Protein AF-A0A0A3XE74-F1 (afdb_monomer)

Secondary structure (DSSP, 8-state):
---------PPPTT--HHHHHHHHHHHHHHHPPP-GGGT---HHHHHHHHHHHTSS-HHHHHHHHHHHHHH--S--

Radius of gyration: 18.44 Å; Cα contacts (8 Å, |Δi|>4): 22; chains: 1; bounding box: 40×37×37 Å

Structure (mmCIF, N/CA/C/O backbone):
data_AF-A0A0A3XE74-F1
#
_entry.id   AF-A0A0A3XE74-F1
#
loop_
_atom_site.group_PDB
_atom_site.id
_atom_site.type_symbol
_atom_site.label_atom_id
_atom_site.label_alt_id
_atom_site.label_comp_id
_atom_site.label_asym_id
_atom_site.label_entity_id
_atom_site.label_seq_id
_atom_site.pdbx_PDB_ins_code
_atom_site.Cartn_x
_atom_site.Cartn_y
_atom_site.Cartn_z
_atom_site.occupancy
_atom_site.B_iso_or_equiv
_atom_site.auth_seq_id
_atom_site.auth_comp_id
_atom_site.auth_asym_id
_atom_site.auth_atom_id
_atom_site.pdbx_PDB_model_num
ATOM 1 N N . MET A 1 1 ? 25.737 26.438 8.030 1.00 40.50 1 MET A N 1
ATOM 2 C CA . MET A 1 1 ? 24.981 26.358 6.760 1.00 40.50 1 MET A CA 1
ATOM 3 C C . MET A 1 1 ? 25.456 25.121 6.009 1.00 40.50 1 MET A C 1
ATOM 5 O O . MET A 1 1 ? 26.591 25.117 5.561 1.00 40.50 1 MET A O 1
ATOM 9 N N . ALA A 1 2 ? 24.662 24.046 5.964 1.00 43.50 2 ALA A N 1
ATOM 10 C CA . ALA A 1 2 ? 25.022 22.815 5.254 1.00 43.50 2 ALA A CA 1
ATOM 11 C C . ALA A 1 2 ? 24.411 22.829 3.847 1.00 43.50 2 ALA A C 1
ATOM 13 O O . ALA A 1 2 ? 23.193 22.904 3.685 1.00 43.50 2 ALA A O 1
ATOM 14 N N . THR A 1 3 ? 25.271 22.790 2.835 1.00 45.06 3 THR A N 1
ATOM 15 C CA . THR A 1 3 ? 24.913 22.796 1.417 1.00 45.06 3 THR A CA 1
ATOM 16 C C . THR A 1 3 ? 24.239 21.472 1.051 1.00 45.06 3 THR A C 1
ATOM 18 O O . THR A 1 3 ? 24.878 20.420 1.073 1.00 45.06 3 THR A O 1
ATOM 21 N N . LYS A 1 4 ? 22.940 21.502 0.720 1.00 53.50 4 LYS A N 1
ATOM 22 C CA . LYS A 1 4 ? 22.226 20.345 0.159 1.00 53.50 4 LYS A CA 1
ATOM 23 C C . LYS A 1 4 ? 22.873 19.976 -1.178 1.00 53.50 4 LYS A C 1
ATOM 25 O O . LYS A 1 4 ? 22.737 20.700 -2.160 1.00 53.50 4 LYS A O 1
ATOM 30 N N . LYS A 1 5 ? 23.591 18.855 -1.216 1.00 56.53 5 LYS A N 1
ATOM 31 C CA . LYS A 1 5 ? 24.112 18.271 -2.454 1.00 56.53 5 LYS A CA 1
ATOM 32 C C . LYS A 1 5 ? 22.924 17.635 -3.181 1.00 56.53 5 LYS A C 1
ATOM 34 O O . LYS A 1 5 ? 22.449 16.578 -2.776 1.00 56.53 5 LYS A O 1
ATOM 39 N N . GLN A 1 6 ? 22.395 18.314 -4.195 1.00 57.16 6 GLN A N 1
ATOM 40 C CA . GLN A 1 6 ? 21.350 17.764 -5.056 1.00 57.16 6 GLN A CA 1
ATOM 41 C C . GLN A 1 6 ? 21.945 16.557 -5.799 1.00 57.16 6 GLN A C 1
ATOM 43 O O . GLN A 1 6 ? 22.811 16.716 -6.658 1.00 57.16 6 GLN A O 1
ATOM 48 N N . LEU A 1 7 ? 21.541 15.342 -5.431 1.00 55.78 7 LEU A N 1
ATOM 49 C CA . LEU A 1 7 ? 21.914 14.136 -6.166 1.00 55.78 7 LEU A CA 1
ATOM 50 C C . LEU A 1 7 ? 21.056 14.071 -7.431 1.00 55.78 7 LEU A C 1
ATOM 52 O O . LEU A 1 7 ? 19.933 13.576 -7.408 1.00 55.78 7 LEU A O 1
ATOM 56 N N . THR A 1 8 ? 21.568 14.607 -8.536 1.00 62.66 8 THR A N 1
ATOM 57 C CA . THR A 1 8 ? 20.956 14.420 -9.854 1.00 62.66 8 THR A CA 1
ATOM 58 C C . THR A 1 8 ? 21.340 13.033 -10.358 1.00 62.66 8 THR A C 1
ATOM 60 O O . THR A 1 8 ? 22.409 12.851 -10.939 1.00 62.66 8 THR A O 1
ATOM 63 N N . ILE A 1 9 ? 20.497 12.036 -10.095 1.00 73.31 9 ILE A N 1
ATOM 64 C CA . ILE A 1 9 ? 20.645 10.701 -10.684 1.00 73.31 9 ILE A CA 1
ATOM 65 C C . ILE A 1 9 ? 20.401 10.846 -12.192 1.00 73.31 9 ILE A C 1
ATOM 67 O O . ILE A 1 9 ? 19.290 11.165 -12.610 1.00 73.31 9 ILE A O 1
ATOM 71 N N . LYS A 1 10 ? 21.443 10.652 -13.008 1.00 72.50 10 LYS A N 1
ATOM 72 C CA . LYS A 1 10 ? 21.308 10.507 -14.461 1.00 72.50 10 LYS A CA 1
ATOM 73 C C . LYS A 1 10 ? 21.142 9.026 -14.779 1.00 72.50 10 LYS A C 1
ATOM 75 O O . LYS A 1 10 ? 21.971 8.221 -14.362 1.00 72.50 10 LYS A O 1
ATOM 80 N N . LEU A 1 11 ? 20.065 8.680 -15.478 1.00 76.44 11 LEU A N 1
ATOM 81 C CA . LEU A 1 11 ? 19.912 7.345 -16.049 1.00 76.44 11 LEU A CA 1
ATOM 82 C C . LEU A 1 11 ? 20.936 7.171 -17.185 1.00 76.44 11 LEU A C 1
ATOM 84 O O . LEU A 1 11 ? 21.264 8.168 -17.834 1.00 76.44 11 LEU A O 1
ATOM 88 N N . PRO A 1 12 ? 21.445 5.949 -17.416 1.00 82.44 12 PRO A N 1
ATOM 89 C CA . PRO A 1 12 ? 22.283 5.665 -18.577 1.00 82.44 12 PRO A CA 1
ATOM 90 C C . PRO A 1 12 ? 21.577 6.080 -19.876 1.00 82.44 12 PRO A C 1
ATOM 92 O O . PRO A 1 12 ? 20.351 5.976 -19.962 1.00 82.44 12 PRO A O 1
ATOM 95 N N . GLU A 1 13 ? 22.324 6.558 -20.873 1.00 76.25 13 GLU A N 1
ATOM 96 C CA . GLU A 1 13 ? 21.752 7.040 -22.145 1.00 76.25 13 GLU A CA 1
ATOM 97 C C . GLU A 1 13 ? 21.010 5.926 -22.899 1.00 76.25 13 GLU A C 1
ATOM 99 O O . GLU A 1 13 ? 20.029 6.174 -23.596 1.00 76.25 13 GLU A O 1
ATOM 104 N N . GLU A 1 14 ? 21.429 4.683 -22.691 1.00 79.81 14 GLU A N 1
ATOM 105 C CA . GLU A 1 14 ? 20.823 3.471 -23.223 1.00 79.81 14 GLU A CA 1
ATOM 106 C C . GLU A 1 14 ? 19.541 3.031 -22.492 1.00 79.81 14 GLU A C 1
ATOM 108 O O . GLU A 1 14 ? 18.842 2.127 -22.958 1.00 79.81 14 GLU A O 1
ATOM 113 N N . PHE A 1 15 ? 19.202 3.635 -21.347 1.00 81.50 15 PHE A N 1
ATOM 114 C CA . PHE A 1 15 ? 18.033 3.223 -20.577 1.00 81.50 15 PHE A CA 1
ATOM 115 C C . PHE A 1 15 ? 16.740 3.734 -21.219 1.00 81.50 15 PHE A C 1
ATOM 117 O O . PHE A 1 15 ? 16.319 4.882 -21.047 1.00 81.50 15 PHE A O 1
ATOM 124 N N . GLN A 1 16 ? 16.056 2.843 -21.933 1.00 84.62 16 GLN A N 1
ATOM 125 C CA . GLN A 1 16 ? 14.778 3.14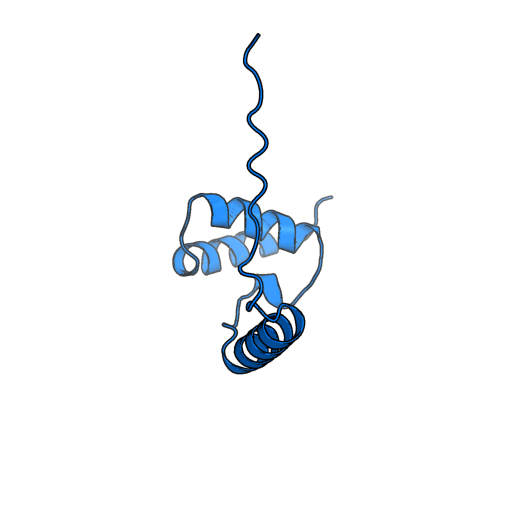7 -22.564 1.00 84.62 16 GLN A CA 1
ATOM 126 C C . GLN A 1 16 ? 13.642 3.206 -21.527 1.00 84.62 16 GLN A C 1
ATOM 128 O O . GLN A 1 16 ? 12.939 2.221 -21.294 1.00 84.62 16 GLN A O 1
ATOM 133 N N . VAL A 1 17 ? 13.410 4.392 -20.954 1.00 82.38 17 VAL A N 1
ATOM 134 C CA . VAL A 1 17 ? 12.380 4.645 -19.924 1.00 82.38 17 VAL A CA 1
ATOM 135 C C . VAL A 1 17 ? 11.004 4.099 -20.322 1.00 82.38 17 VAL A C 1
ATOM 137 O O . VAL A 1 17 ? 10.376 3.380 -19.550 1.00 82.38 17 VAL A O 1
ATOM 140 N N . PHE A 1 18 ? 10.547 4.384 -21.545 1.00 82.19 18 PHE A N 1
ATOM 141 C CA . PHE A 1 18 ? 9.227 3.946 -22.012 1.00 82.19 18 PHE A CA 1
ATOM 142 C C . PHE A 1 18 ? 9.111 2.425 -22.170 1.00 82.19 18 PHE A C 1
ATOM 144 O O . PHE A 1 18 ? 8.062 1.858 -21.866 1.00 82.19 18 PHE A O 1
ATOM 151 N N . GLY A 1 19 ? 10.182 1.767 -22.627 1.00 88.88 19 GLY A N 1
ATOM 152 C CA . GLY A 1 19 ? 10.229 0.308 -22.740 1.00 88.88 19 GLY A CA 1
ATOM 153 C C . GLY A 1 19 ? 10.157 -0.333 -21.359 1.00 88.88 19 GLY A C 1
ATOM 154 O O . GLY A 1 19 ? 9.284 -1.155 -21.103 1.00 88.88 19 GLY A O 1
ATOM 155 N N . PHE A 1 20 ? 10.981 0.161 -20.434 1.00 91.38 20 PHE A N 1
ATOM 156 C CA . PHE A 1 20 ? 10.996 -0.297 -19.051 1.00 91.38 20 PHE A CA 1
ATOM 157 C C . PHE A 1 20 ? 9.639 -0.141 -18.354 1.00 91.38 20 PHE A C 1
ATOM 159 O O . PHE A 1 20 ? 9.150 -1.092 -17.749 1.00 91.38 20 PHE A O 1
ATOM 166 N N . SER A 1 21 ? 9.005 1.036 -18.437 1.00 92.94 21 SER A N 1
ATOM 167 C CA . SER A 1 21 ? 7.708 1.263 -17.789 1.00 92.94 21 SER A CA 1
ATOM 168 C C . SER A 1 21 ? 6.636 0.306 -18.305 1.00 92.94 21 SER A C 1
ATOM 170 O O . SER A 1 21 ? 5.871 -0.232 -17.509 1.00 92.94 21 SER A O 1
ATOM 172 N N . ARG A 1 22 ? 6.594 0.060 -19.619 1.00 94.56 22 ARG A N 1
ATOM 173 C CA . ARG A 1 22 ? 5.654 -0.893 -20.218 1.00 94.56 22 ARG A CA 1
ATOM 174 C C . ARG A 1 22 ? 5.896 -2.308 -19.696 1.00 94.56 22 ARG A C 1
ATOM 176 O O . ARG A 1 22 ? 4.946 -2.966 -19.280 1.00 94.56 22 ARG A O 1
ATOM 183 N N . ASP A 1 23 ? 7.146 -2.755 -19.700 1.00 95.38 23 ASP A N 1
ATOM 184 C CA . ASP A 1 23 ? 7.495 -4.121 -19.313 1.00 95.38 23 ASP A CA 1
ATOM 185 C C . ASP A 1 23 ? 7.242 -4.347 -17.805 1.00 95.38 23 ASP A C 1
ATOM 187 O O . ASP A 1 23 ? 6.701 -5.38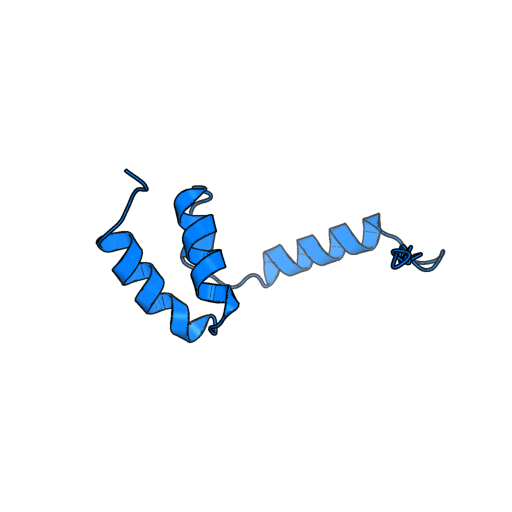2 -17.410 1.00 95.38 23 ASP A O 1
ATOM 191 N N . LEU A 1 24 ? 7.517 -3.340 -16.963 1.00 96.12 24 LEU A N 1
ATOM 192 C CA . LEU A 1 24 ? 7.201 -3.356 -15.531 1.00 96.12 24 LEU A CA 1
ATOM 193 C C . LEU A 1 24 ? 5.691 -3.429 -15.265 1.00 96.12 24 LEU A C 1
ATOM 195 O O . LEU A 1 24 ? 5.259 -4.194 -14.401 1.00 96.12 24 LEU A O 1
ATOM 199 N N . LEU A 1 25 ? 4.887 -2.640 -15.983 1.00 95.94 25 LEU A N 1
ATOM 200 C CA . LEU A 1 25 ? 3.430 -2.650 -15.835 1.00 95.94 25 LEU A CA 1
ATOM 201 C C . LEU A 1 25 ? 2.833 -3.988 -16.284 1.00 95.94 25 LEU A C 1
ATOM 203 O O . LEU A 1 25 ? 2.009 -4.552 -15.566 1.00 95.94 25 LEU A O 1
ATOM 207 N N . ALA A 1 26 ? 3.306 -4.540 -17.405 1.00 97.31 26 ALA A N 1
ATOM 208 C CA . ALA A 1 26 ? 2.883 -5.854 -17.885 1.00 97.31 26 ALA A CA 1
ATOM 209 C C . ALA A 1 26 ? 3.204 -6.965 -16.870 1.00 97.31 26 ALA A C 1
ATOM 211 O O . ALA A 1 26 ? 2.353 -7.802 -16.558 1.00 97.31 26 ALA A O 1
ATOM 212 N N . TRP A 1 27 ? 4.410 -6.945 -16.292 1.00 97.81 27 TRP A N 1
ATOM 213 C CA . TRP A 1 27 ? 4.770 -7.861 -15.212 1.00 97.81 27 TRP A CA 1
ATOM 214 C C . TRP A 1 27 ? 3.861 -7.677 -13.994 1.00 97.81 27 TRP A C 1
ATOM 216 O O . TRP A 1 27 ? 3.326 -8.665 -13.488 1.00 97.81 27 TRP A O 1
ATOM 226 N N . TYR A 1 28 ? 3.638 -6.434 -13.553 1.00 97.00 2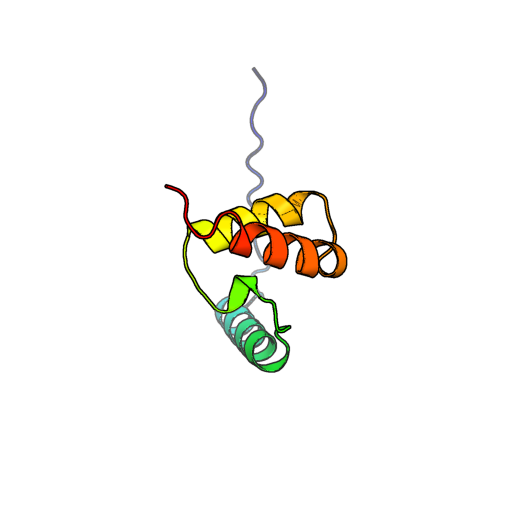8 TYR A N 1
ATOM 227 C CA . TYR A 1 28 ? 2.800 -6.136 -12.392 1.00 97.00 28 TYR A CA 1
ATOM 228 C C . TYR A 1 28 ? 1.380 -6.668 -12.576 1.00 97.00 28 TYR A C 1
ATOM 230 O O . TYR A 1 28 ? 0.838 -7.279 -11.659 1.00 97.00 28 TYR A O 1
ATOM 238 N N . ASP A 1 29 ? 0.789 -6.511 -13.758 1.00 95.75 29 ASP A N 1
ATOM 239 C CA . ASP A 1 29 ? -0.548 -7.036 -14.019 1.00 95.75 29 ASP A CA 1
ATOM 240 C C . ASP A 1 29 ? -0.625 -8.561 -13.946 1.00 95.75 29 ASP A C 1
ATOM 242 O O . ASP A 1 29 ? -1.636 -9.080 -13.472 1.00 95.75 29 ASP A O 1
ATOM 246 N N . SER A 1 30 ? 0.448 -9.265 -14.322 1.00 97.06 30 SER A N 1
ATOM 247 C CA . SER A 1 30 ? 0.517 -10.730 -14.245 1.00 97.06 30 SER A CA 1
ATOM 248 C C . SER A 1 30 ? 0.915 -11.284 -12.868 1.00 97.06 30 SER A C 1
ATOM 250 O O . SER A 1 30 ? 0.513 -12.393 -12.530 1.00 97.06 30 SER A O 1
ATOM 252 N N . GLN A 1 31 ? 1.706 -10.548 -12.077 1.00 97.50 31 GLN A N 1
ATOM 253 C CA . GLN A 1 31 ? 2.336 -11.049 -10.841 1.00 97.50 31 GLN A CA 1
ATOM 254 C C . GLN A 1 31 ? 1.885 -10.326 -9.562 1.00 97.50 31 GLN A C 1
ATOM 256 O O . GLN A 1 31 ? 2.359 -10.648 -8.467 1.00 97.50 31 GLN A O 1
ATOM 261 N N . LYS A 1 32 ? 1.010 -9.314 -9.650 1.00 94.62 32 LYS A N 1
ATOM 262 C CA . LYS A 1 32 ? 0.550 -8.579 -8.464 1.00 94.62 32 LYS A CA 1
ATOM 263 C C . LYS A 1 32 ? -0.093 -9.523 -7.451 1.00 94.62 32 LYS A C 1
ATOM 265 O O . LYS A 1 32 ? -0.986 -10.303 -7.759 1.00 94.62 32 LYS A O 1
ATOM 270 N N . ARG A 1 33 ? 0.348 -9.389 -6.202 1.00 93.56 33 ARG A N 1
ATOM 271 C CA . ARG A 1 33 ? -0.276 -10.051 -5.056 1.00 93.56 33 ARG A CA 1
ATOM 272 C C . ARG A 1 33 ? -1.638 -9.435 -4.772 1.00 93.56 33 ARG A C 1
ATOM 274 O O . ARG A 1 33 ? -1.775 -8.207 -4.826 1.00 93.56 33 ARG A O 1
ATOM 281 N N . ASP A 1 34 ? -2.577 -10.288 -4.386 1.00 91.94 34 ASP A N 1
ATOM 282 C CA . ASP A 1 34 ? -3.859 -9.866 -3.842 1.00 91.94 34 ASP A CA 1
ATOM 283 C C . ASP A 1 34 ? -3.669 -9.353 -2.407 1.00 91.94 34 ASP A C 1
ATOM 285 O O . ASP A 1 34 ? -3.164 -10.063 -1.531 1.00 91.94 34 ASP A O 1
ATOM 289 N N . LEU A 1 35 ? -3.981 -8.075 -2.192 1.00 93.75 35 LEU A N 1
ATOM 290 C CA . LEU A 1 35 ? -3.812 -7.388 -0.915 1.00 93.75 35 LEU A CA 1
ATOM 291 C C . LEU A 1 35 ? -5.089 -6.598 -0.606 1.00 93.75 35 LEU A C 1
ATOM 293 O O . LEU A 1 35 ? -5.519 -5.824 -1.464 1.00 93.75 35 LEU A O 1
ATOM 297 N N . PRO A 1 36 ? -5.658 -6.705 0.611 1.00 91.06 36 PRO A N 1
ATOM 298 C CA . PRO A 1 36 ? -6.956 -6.103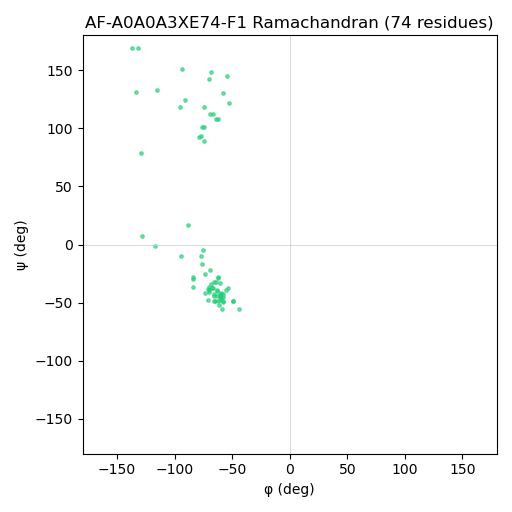 0.937 1.00 91.06 36 PRO A CA 1
ATOM 299 C C . PRO A 1 36 ? -7.035 -4.594 0.667 1.00 91.06 36 PRO A C 1
ATOM 301 O O . PRO A 1 36 ? -8.026 -4.092 0.144 1.00 91.06 36 PRO A O 1
ATOM 304 N N . TRP A 1 37 ? -5.955 -3.869 0.961 1.00 92.31 37 TRP A N 1
ATOM 305 C CA . TRP A 1 37 ? -5.848 -2.424 0.745 1.00 92.31 37 TRP A CA 1
ATOM 306 C C . TRP A 1 37 ? -5.650 -2.013 -0.724 1.00 92.31 37 TRP A C 1
ATOM 308 O O . TRP A 1 37 ? -5.650 -0.826 -1.025 1.00 92.31 37 TRP A O 1
ATOM 318 N N . ARG A 1 38 ? -5.490 -2.964 -1.658 1.00 92.56 38 ARG A N 1
ATOM 319 C CA . ARG A 1 38 ? -5.412 -2.692 -3.108 1.00 92.56 38 ARG A CA 1
ATOM 320 C C . ARG A 1 38 ? -6.752 -2.824 -3.834 1.00 92.56 38 ARG A C 1
ATOM 322 O O . ARG A 1 38 ? -6.828 -2.444 -5.000 1.00 92.56 38 ARG A O 1
ATOM 329 N N . ILE A 1 39 ? -7.786 -3.353 -3.177 1.00 87.69 39 ILE A N 1
ATOM 330 C CA . ILE A 1 39 ? -9.106 -3.590 -3.787 1.00 87.69 39 ILE A CA 1
ATOM 331 C C . ILE A 1 39 ? -9.863 -2.268 -3.975 1.00 87.69 39 ILE A C 1
ATOM 333 O O . ILE A 1 39 ? -10.467 -2.038 -5.019 1.00 87.69 39 ILE A O 1
ATOM 337 N N . ASN A 1 40 ? -9.800 -1.380 -2.979 1.00 80.81 40 ASN A N 1
ATOM 338 C CA . ASN A 1 40 ? -10.456 -0.075 -2.994 1.00 80.81 40 ASN A CA 1
ATOM 339 C C . ASN A 1 40 ? -9.399 1.042 -2.977 1.00 80.81 40 ASN A C 1
ATOM 341 O O . ASN A 1 40 ? -8.474 0.999 -2.172 1.00 80.81 40 ASN A O 1
ATOM 345 N N . ARG A 1 41 ? -9.543 2.045 -3.854 1.00 84.88 41 ARG A N 1
ATOM 346 C CA . ARG A 1 41 ? -8.650 3.217 -3.947 1.00 84.88 41 ARG A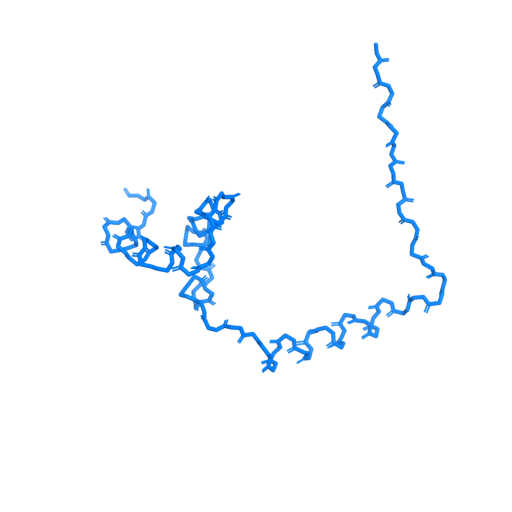 CA 1
ATOM 347 C C . ARG A 1 41 ? -9.062 4.377 -3.030 1.00 84.88 41 ARG A C 1
ATOM 349 O O . ARG A 1 41 ? -8.633 5.506 -3.248 1.0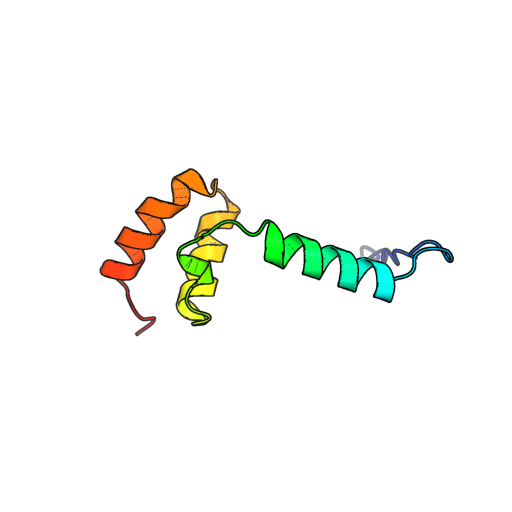0 84.88 41 ARG A O 1
ATOM 356 N N . ASP A 1 42 ? -9.903 4.107 -2.039 1.00 93.56 42 ASP A N 1
ATOM 357 C CA . ASP A 1 42 ? -10.274 5.047 -0.983 1.00 93.56 42 ASP A CA 1
ATOM 358 C C . ASP A 1 42 ? -9.014 5.625 -0.294 1.00 93.56 42 ASP A C 1
ATOM 360 O O . ASP A 1 42 ? -8.205 4.855 0.244 1.00 93.56 42 ASP A O 1
ATOM 364 N N . PRO A 1 43 ? -8.833 6.963 -0.291 1.00 95.31 43 PRO A N 1
ATOM 365 C CA . PRO A 1 43 ? -7.679 7.616 0.317 1.00 95.31 43 PRO A CA 1
ATOM 366 C C . PRO A 1 43 ? -7.445 7.238 1.782 1.00 95.31 43 PRO A C 1
ATOM 368 O O . PRO A 1 43 ? -6.290 7.079 2.176 1.00 95.31 43 PRO A O 1
ATOM 371 N N . TYR A 1 44 ? -8.505 7.057 2.579 1.00 95.62 44 TYR A N 1
ATOM 372 C CA . TYR A 1 44 ? -8.380 6.695 3.993 1.00 95.62 44 TYR A CA 1
ATOM 373 C C . TYR A 1 44 ? -7.785 5.293 4.149 1.00 95.62 44 TYR A C 1
ATOM 375 O O . TYR A 1 44 ? -6.792 5.094 4.849 1.00 95.62 44 TYR A O 1
ATOM 383 N N . ARG A 1 45 ? -8.331 4.327 3.409 1.00 95.06 45 ARG A N 1
ATOM 384 C CA . ARG A 1 45 ? -7.855 2.938 3.380 1.00 95.06 45 ARG A CA 1
ATOM 385 C C . ARG A 1 45 ? -6.414 2.819 2.902 1.00 95.06 45 ARG A C 1
ATOM 387 O O . ARG A 1 45 ? -5.650 2.052 3.491 1.00 95.06 45 ARG A O 1
ATOM 394 N N . VAL A 1 46 ? -6.053 3.566 1.855 1.00 95.19 46 VAL A N 1
ATOM 395 C CA . VAL A 1 46 ? -4.677 3.627 1.347 1.00 95.19 46 VAL A CA 1
ATOM 396 C C . VAL A 1 46 ? -3.767 4.184 2.435 1.00 95.19 46 VAL A C 1
ATOM 398 O O . VAL A 1 46 ? -2.801 3.522 2.809 1.00 95.19 46 VAL A O 1
ATOM 401 N N . TRP A 1 47 ? -4.113 5.333 3.014 1.00 96.00 47 TRP A N 1
ATOM 402 C CA . TRP A 1 47 ? -3.312 5.975 4.053 1.00 96.00 47 TRP A CA 1
ATOM 403 C C . TRP A 1 47 ? -3.079 5.074 5.272 1.00 96.00 47 TRP A C 1
ATOM 405 O O . TRP A 1 47 ? -1.933 4.886 5.680 1.00 96.00 47 TRP A O 1
ATOM 415 N N . VAL A 1 48 ? -4.131 4.445 5.804 1.00 95.44 48 VAL A N 1
ATOM 416 C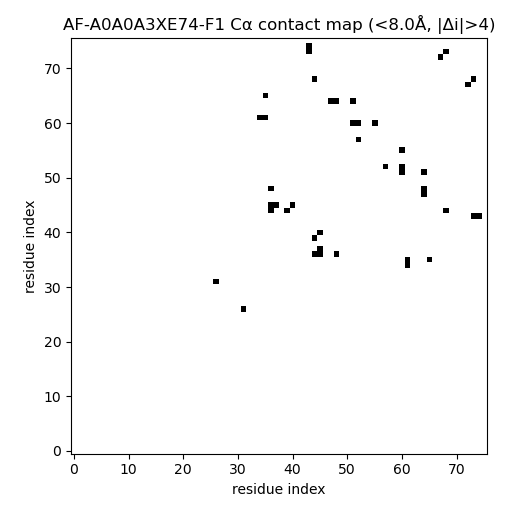 CA . VAL A 1 48 ? -4.022 3.497 6.925 1.00 95.44 48 VAL A CA 1
ATOM 417 C C . VAL A 1 48 ? -3.079 2.342 6.579 1.00 95.44 48 VAL A C 1
ATOM 419 O O . VAL A 1 48 ? -2.216 1.988 7.386 1.00 95.44 48 VAL A O 1
ATOM 422 N N . SER A 1 49 ? -3.202 1.769 5.376 1.00 95.50 49 SER A N 1
ATOM 423 C CA . SER A 1 49 ? -2.337 0.664 4.951 1.00 95.50 49 SER A CA 1
ATOM 424 C C . SER A 1 49 ? -0.862 1.068 4.872 1.00 95.50 49 SER A C 1
ATOM 426 O O . SER A 1 49 ? -0.001 0.316 5.327 1.00 95.50 49 SER A O 1
ATOM 428 N N . GLU A 1 50 ? -0.569 2.275 4.383 1.00 95.88 50 GLU A N 1
ATOM 429 C CA . GLU A 1 50 ? 0.795 2.798 4.288 1.00 95.88 50 GLU A CA 1
ATOM 430 C C . GLU A 1 50 ? 1.409 3.005 5.677 1.00 95.88 50 GLU A C 1
ATOM 432 O O . GLU A 1 50 ? 2.535 2.572 5.919 1.00 95.88 50 GLU A O 1
ATOM 437 N N . ILE A 1 51 ? 0.662 3.588 6.624 1.00 95.88 51 ILE A N 1
ATOM 438 C CA . ILE A 1 51 ? 1.135 3.780 8.005 1.00 95.88 51 ILE A CA 1
ATOM 439 C C . ILE A 1 51 ? 1.462 2.439 8.671 1.00 95.88 51 ILE A C 1
ATOM 441 O O . ILE A 1 51 ? 2.515 2.303 9.295 1.00 95.88 51 ILE A O 1
ATOM 445 N N . MET A 1 52 ? 0.607 1.425 8.508 1.00 95.44 52 MET A N 1
ATOM 446 C CA . MET A 1 52 ? 0.869 0.096 9.069 1.00 95.44 52 MET A CA 1
ATOM 447 C C . MET A 1 52 ? 2.126 -0.548 8.464 1.00 95.44 52 MET A C 1
ATOM 449 O O . MET A 1 52 ? 2.906 -1.178 9.183 1.00 95.44 52 MET A O 1
ATOM 453 N N . LEU A 1 53 ? 2.354 -0.374 7.160 1.00 96.69 53 LEU A N 1
ATOM 454 C CA . LEU A 1 53 ? 3.459 -1.002 6.428 1.00 96.69 53 LEU A CA 1
ATOM 455 C C . LEU A 1 53 ? 4.833 -0.360 6.682 1.00 96.69 53 LEU A C 1
ATOM 457 O O . LEU A 1 53 ? 5.844 -1.006 6.415 1.00 96.69 53 LEU A O 1
ATOM 461 N N . GLN A 1 54 ? 4.910 0.855 7.235 1.00 95.62 54 GLN A N 1
ATOM 462 C CA . GLN A 1 54 ? 6.189 1.546 7.473 1.00 95.62 54 GLN A CA 1
ATOM 463 C C . GLN A 1 54 ? 7.135 0.817 8.443 1.00 95.62 54 GLN A C 1
ATOM 465 O O . GLN A 1 54 ? 8.351 0.966 8.326 1.00 95.62 54 GLN A O 1
ATOM 470 N N . GLN A 1 55 ? 6.611 0.032 9.393 1.00 88.56 55 GLN A N 1
ATOM 471 C CA . GLN A 1 55 ? 7.426 -0.688 10.390 1.00 88.56 55 GLN A CA 1
ATOM 472 C C . GLN A 1 55 ? 7.110 -2.188 10.493 1.00 88.56 55 GLN A C 1
ATOM 474 O O . GLN A 1 55 ? 7.622 -2.870 11.382 1.00 88.56 55 GLN A O 1
ATOM 479 N N . THR A 1 56 ? 6.275 -2.735 9.605 1.00 93.88 56 THR A N 1
ATOM 480 C CA . THR A 1 56 ? 5.820 -4.130 9.703 1.00 93.88 56 THR A CA 1
ATOM 481 C C . THR A 1 56 ? 5.827 -4.846 8.350 1.00 93.88 56 THR A C 1
ATOM 483 O O . THR A 1 56 ? 6.044 -4.252 7.296 1.00 93.88 56 THR A O 1
ATOM 486 N N . ARG A 1 57 ? 5.642 -6.172 8.368 1.00 94.31 57 ARG A N 1
ATOM 487 C CA . ARG A 1 57 ? 5.605 -7.000 7.153 1.00 94.31 57 ARG A CA 1
ATOM 488 C C . ARG A 1 57 ? 4.172 -7.174 6.663 1.00 94.31 57 ARG A C 1
ATOM 490 O O . ARG A 1 57 ? 3.249 -7.268 7.464 1.00 94.31 57 ARG A O 1
ATOM 497 N N . VAL A 1 58 ? 4.012 -7.349 5.350 1.00 93.75 58 VAL A N 1
ATOM 498 C CA . VAL A 1 58 ? 2.709 -7.557 4.687 1.00 93.75 58 VAL A CA 1
ATOM 499 C C . VAL A 1 58 ? 1.856 -8.634 5.364 1.00 93.75 58 VAL A C 1
ATOM 501 O O . VAL A 1 58 ? 0.688 -8.388 5.644 1.00 93.75 58 VAL A O 1
ATOM 504 N N . GLU A 1 59 ? 2.428 -9.805 5.658 1.00 94.19 59 GLU A N 1
ATOM 505 C CA . GLU A 1 59 ? 1.674 -10.908 6.275 1.00 94.19 59 GLU A CA 1
ATOM 506 C C . GLU A 1 59 ? 1.205 -10.582 7.694 1.00 94.19 59 GLU A C 1
ATOM 508 O O . GLU A 1 59 ? 0.121 -10.991 8.097 1.00 94.19 59 GLU A O 1
ATOM 513 N N . THR A 1 60 ? 1.983 -9.788 8.430 1.00 93.19 60 THR A N 1
ATOM 514 C CA . THR A 1 60 ? 1.597 -9.316 9.759 1.00 93.19 60 THR A CA 1
ATOM 515 C C . THR A 1 60 ? 0.462 -8.301 9.668 1.00 93.19 60 THR A C 1
ATOM 517 O O . THR A 1 60 ? -0.449 -8.367 10.476 1.00 93.19 60 THR A O 1
ATOM 520 N N . VAL A 1 61 ? 0.468 -7.397 8.683 1.00 95.25 61 VAL A N 1
ATOM 521 C CA . VAL A 1 61 ? -0.535 -6.321 8.572 1.00 95.25 61 VAL A CA 1
ATOM 522 C C . VAL A 1 61 ? -1.921 -6.826 8.201 1.00 95.25 61 VAL A C 1
ATOM 524 O O . VAL A 1 61 ? -2.896 -6.279 8.702 1.00 95.25 61 VAL A O 1
ATOM 527 N N . LYS A 1 62 ? -2.041 -7.852 7.348 1.00 94.19 62 LYS A N 1
ATOM 528 C CA . LYS A 1 62 ? -3.339 -8.333 6.830 1.00 94.19 62 LYS A CA 1
ATOM 529 C C . LYS A 1 62 ? -4.446 -8.456 7.899 1.00 94.19 62 LYS A C 1
ATOM 531 O O . LYS A 1 62 ? -5.482 -7.814 7.716 1.00 94.19 62 LYS A O 1
ATOM 536 N N . PRO A 1 63 ? -4.262 -9.201 9.011 1.00 95.56 63 PRO A N 1
ATOM 537 C CA . PRO A 1 63 ? -5.298 -9.315 10.042 1.00 95.56 63 PRO A CA 1
ATOM 538 C C . PRO A 1 63 ? -5.545 -8.004 10.805 1.00 95.56 63 PRO A C 1
ATOM 540 O O . PRO A 1 63 ? -6.682 -7.710 11.162 1.00 95.56 63 PRO A O 1
ATOM 543 N N . TYR A 1 64 ? -4.515 -7.183 11.030 1.00 95.69 64 TYR A N 1
ATOM 544 C CA . TYR A 1 64 ? -4.672 -5.897 11.721 1.00 95.69 64 TYR A CA 1
ATOM 545 C C . TYR A 1 64 ? -5.427 -4.885 10.871 1.00 95.69 64 TYR A C 1
ATOM 547 O O . TYR A 1 64 ? -6.295 -4.191 11.388 1.00 95.69 64 TYR A O 1
ATOM 555 N N . TYR A 1 65 ? -5.139 -4.838 9.572 1.00 95.50 65 TYR A N 1
ATOM 556 C CA . TYR A 1 65 ? -5.850 -3.995 8.625 1.00 95.50 65 TYR A CA 1
ATOM 557 C C . TYR A 1 65 ? -7.338 -4.352 8.586 1.00 95.50 65 TYR A C 1
ATOM 559 O O . TYR A 1 65 ? -8.171 -3.459 8.688 1.00 95.50 65 TYR A O 1
ATOM 567 N N . HIS A 1 66 ? -7.681 -5.643 8.515 1.00 95.06 66 HIS A N 1
ATOM 568 C CA . HIS A 1 66 ? -9.079 -6.081 8.545 1.00 95.06 66 HIS A CA 1
ATOM 569 C C . HIS A 1 66 ? -9.789 -5.620 9.824 1.00 95.06 66 HIS A C 1
ATOM 571 O O . HIS A 1 66 ? -10.759 -4.871 9.755 1.00 95.06 66 HIS A O 1
ATOM 577 N N . ASN A 1 67 ? -9.236 -5.976 10.988 1.00 96.38 67 ASN A N 1
ATOM 578 C CA . ASN A 1 67 ? -9.813 -5.626 12.287 1.00 96.38 67 ASN A CA 1
ATOM 579 C C . ASN A 1 67 ? -9.919 -4.108 12.498 1.00 96.38 67 ASN A C 1
ATOM 581 O O . ASN A 1 67 ? -10.820 -3.630 13.185 1.00 96.38 67 ASN A O 1
ATOM 585 N N . PHE A 1 68 ? -8.972 -3.341 11.952 1.00 96.38 68 PHE A N 1
ATOM 586 C CA . PHE A 1 68 ? -8.985 -1.887 12.033 1.00 96.38 68 PHE A CA 1
ATOM 587 C C . PHE A 1 68 ? -10.088 -1.300 11.156 1.00 96.38 68 PHE A C 1
ATOM 589 O O . PHE A 1 68 ? -10.873 -0.503 11.653 1.00 96.38 68 PHE A O 1
ATOM 596 N N . MET A 1 69 ? -10.201 -1.736 9.899 1.00 95.50 69 MET A N 1
ATOM 597 C CA . MET A 1 69 ? -11.219 -1.234 8.972 1.00 95.50 69 MET A CA 1
ATOM 598 C C . MET A 1 69 ? -12.646 -1.655 9.348 1.00 95.50 69 MET A C 1
ATOM 600 O O . MET A 1 69 ? -13.596 -1.000 8.931 1.00 95.50 69 MET A O 1
ATOM 604 N N . GLU A 1 70 ? -12.813 -2.730 10.122 1.00 96.06 70 GLU A N 1
ATOM 605 C CA . GLU A 1 70 ? -14.102 -3.087 10.727 1.00 96.06 70 GLU A CA 1
ATOM 606 C C . GLU A 1 70 ? -14.507 -2.123 11.849 1.00 96.06 70 GLU A C 1
ATOM 608 O O . GLU A 1 70 ? -15.681 -1.790 11.981 1.00 96.06 70 GLU A O 1
ATOM 613 N N . LYS A 1 71 ? -13.544 -1.672 12.663 1.00 97.12 71 LYS A N 1
ATOM 614 C CA . LYS A 1 71 ? -13.796 -0.772 13.802 1.00 97.12 71 LYS A CA 1
ATOM 615 C C . LYS A 1 71 ? -13.857 0.696 13.398 1.00 97.12 71 LYS A C 1
ATOM 617 O O . LYS A 1 71 ? -14.635 1.454 13.965 1.00 97.12 71 LYS A O 1
ATOM 622 N N . PHE A 1 72 ? -13.025 1.075 12.439 1.00 96.81 72 PHE A N 1
ATOM 623 C CA . PHE A 1 72 ? -12.849 2.430 11.936 1.00 96.81 72 PHE A CA 1
ATOM 624 C C . PHE A 1 72 ? -12.959 2.375 10.407 1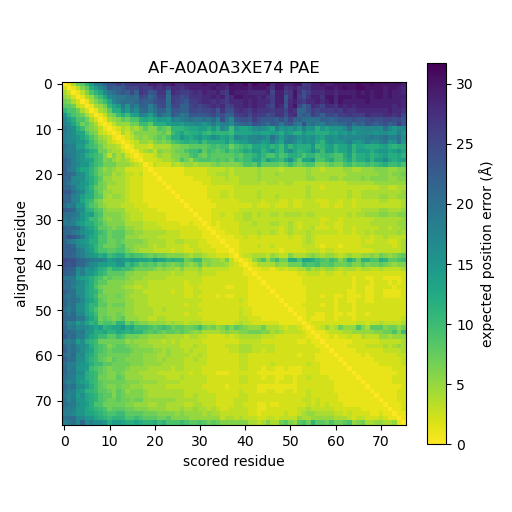.00 96.81 72 PHE A C 1
ATOM 626 O O . PHE A 1 72 ? -11.948 2.293 9.709 1.00 96.81 72 PHE A O 1
ATOM 633 N N . PRO A 1 73 ? -14.185 2.297 9.862 1.00 94.44 73 PRO A N 1
ATOM 634 C CA . PRO A 1 73 ? -14.393 2.181 8.421 1.00 94.44 73 PRO A CA 1
ATOM 635 C C . PRO A 1 73 ? -14.135 3.494 7.666 1.00 94.44 73 PRO A C 1
ATOM 637 O O . PRO A 1 73 ? -13.821 3.440 6.475 1.00 94.44 73 PRO A O 1
ATOM 640 N N . THR A 1 74 ? -14.269 4.634 8.350 1.00 94.62 74 THR A N 1
ATOM 641 C CA . THR A 1 74 ? -14.172 6.007 7.830 1.00 94.62 74 THR A CA 1
ATOM 642 C C . THR A 1 74 ? -13.258 6.861 8.709 1.00 94.62 74 THR A C 1
ATOM 644 O O . THR A 1 74 ? -12.838 6.429 9.784 1.00 94.62 74 THR A O 1
ATOM 647 N N . VAL A 1 75 ? -12.907 8.059 8.231 1.00 94.12 75 VAL A N 1
ATOM 648 C CA . VAL A 1 75 ? -12.059 9.001 8.979 1.00 94.12 75 VAL A CA 1
ATOM 649 C C . VAL A 1 75 ? -12.865 9.842 9.975 1.00 94.12 75 VAL A C 1
ATOM 651 O O . VAL A 1 75 ? -12.309 10.277 10.983 1.00 94.12 75 VAL A O 1
ATOM 654 N N . GLU A 1 76 ? -14.146 10.066 9.678 1.00 89.62 76 GLU A N 1
ATOM 655 C CA . GLU A 1 76 ? -15.150 10.668 10.564 1.00 89.62 76 GLU A CA 1
ATOM 656 C C . GLU A 1 76 ? -15.585 9.705 11.671 1.00 89.62 76 GLU A C 1
ATOM 658 O O . GLU A 1 76 ? -15.736 10.186 12.819 1.00 89.62 76 GLU A O 1
#

InterPro domains:
  IPR003265 HhH-GPD domain [PF00730] (48-76)
  IPR011257 DNA glycosylase [SSF48150] (16-76)
  IPR023170 Helix-hairpin-helix, base-excision DNA repair, C-terminal [G3DSA:1.10.1670.10] (23-33)
  IPR044298 Adenine/Thymine-DNA glycosylase [PTHR42944] (14-76)

Sequence (76 aa):
MATKKQLTIKLPEEFQVFGFSRDLLAWYDSQKRDLPWRINRDPYRVWVSEIMLQQTRVETVKPYYHNFMEKFPTVE

Organism: Bradyrhizobium japonicum (NCBI:txid375)

Mean predicted aligned error: 7.81 Å

Solvent-accessible surface area (backbone atoms only — not comparable to full-atom values): 5021 Å² total; per-residue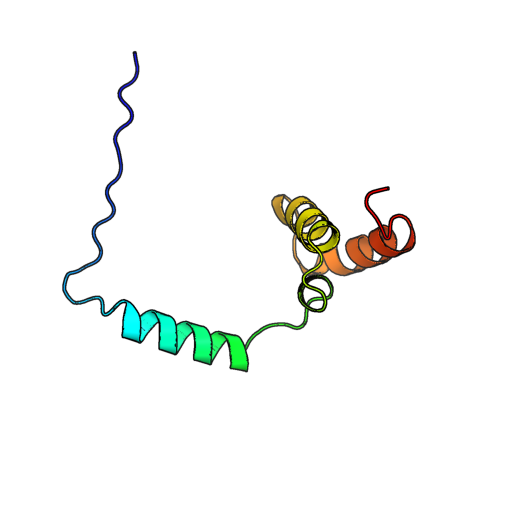 (Å²): 139,83,82,81,78,81,81,78,84,76,75,61,92,83,61,54,62,71,60,50,54,51,54,52,50,56,48,44,73,76,65,61,78,93,48,84,60,71,76,51,89,48,66,67,54,39,51,54,50,52,64,58,50,74,84,49,50,73,81,68,43,53,65,55,53,52,59,44,44,73,76,50,75,64,93,126

pLDDT: mean 87.74, std 13.86, range [40.5, 97.81]

Nearest PDB structures (foldseek):
  4ypr-assembly1_A  TM=9.628E-01  e=1.024E-05  Geobacillus stearothermophilus
  6q0c-assembly1_A  TM=9.819E-01  e=1.548E-05  Geobacillus stearothermophilus
  8dwe-assembly2_D  TM=9.737E-01  e=2.339E-05  Geobacillus stearothermophilus
  8dw7-assembly2_D  TM=9.725E-01  e=2.684E-05  Geobacillus stearothermophilus
  8dwf-assembly1_A  TM=9.753E-01  e=3.534E-05  Geobacillus stearothermophilus

Foldseek 3Di:
DDDPPPPPDDDPPPDPPVVVVVVVVVCCVVDPDDAPLVVDPPPVSVVVQVVVPPPDDRVVCRVVSVVCCVVDVDPD